Protein AF-F1LFG1-F1 (afdb_monomer)

pLDDT: mean 86.44, std 4.36, range [66.94, 92.88]

Solvent-accessible surface area (backbone atoms only — not comparable to full-atom values): 5254 Å² total; per-residue (Å²): 107,71,66,57,52,48,40,44,73,75,44,57,49,80,81,45,25,49,56,52,40,66,78,71,57,52,76,91,52,36,37,80,43,83,47,68,57,89,60,37,88,77,37,50,47,60,70,57,50,51,50,52,53,51,56,50,49,63,75,39,54,79,49,52,78,65,34,52,72,52,74,46,81,43,79,46,69,67,54,30,43,44,40,31,44,36,36,35,68,48,134

Secondary structure (DSSP, 8-state):
-HHHHHHHHHS-IIIIIHHHHHHH--TTTEEEEEEE-S-GGG---HHHHHHHHHHHHHHTTTGGGT-EEEEEEEEETTEEEEEEEEEEE--

Organism: Ascaris suum (NCBI:txid6253)

Foldseek 3Di:
DVVLVCCCVPHDCPPTSVVVCVVPPDVVFKDKDKDKDPCQQVQAAPVVVVVVVVVVVVVCVVQVVFKDKDKDWDDGGSRIIIIMMIMGTDD

Structure (mmCIF, N/CA/C/O backbone):
data_AF-F1LFG1-F1
#
_entry.id   AF-F1LFG1-F1
#
loop_
_atom_site.group_PDB
_atom_site.id
_atom_site.type_symbol
_atom_site.label_atom_id
_atom_site.label_alt_id
_atom_site.label_comp_id
_atom_site.label_asym_id
_atom_site.label_entity_id
_atom_site.label_seq_id
_atom_site.pdbx_PDB_ins_code
_atom_site.Cartn_x
_atom_site.Cartn_y
_atom_site.Cartn_z
_atom_site.occupancy
_atom_site.B_iso_or_equiv
_atom_site.auth_seq_id
_atom_site.auth_comp_id
_atom_site.auth_asym_id
_atom_site.auth_atom_id
_atom_site.pdbx_PDB_model_num
ATOM 1 N N . MET A 1 1 ? -13.830 3.715 8.142 1.00 75.12 1 MET A N 1
ATOM 2 C CA . MET A 1 1 ? -12.377 3.746 7.846 1.00 75.12 1 MET A CA 1
ATOM 3 C C . MET A 1 1 ? -11.579 4.646 8.795 1.00 75.12 1 MET A C 1
ATOM 5 O O . MET A 1 1 ? -10.482 4.262 9.171 1.00 75.12 1 MET A O 1
ATOM 9 N N . ASP A 1 2 ? -12.078 5.821 9.199 1.00 78.88 2 ASP A N 1
ATOM 10 C CA . ASP A 1 2 ? -11.288 6.774 10.008 1.00 78.88 2 ASP A CA 1
ATOM 11 C C . ASP A 1 2 ? -10.875 6.254 11.395 1.00 78.88 2 ASP A C 1
ATOM 13 O O . ASP A 1 2 ? -9.759 6.523 11.838 1.00 78.88 2 ASP A O 1
ATOM 17 N N . ASN A 1 3 ? -11.725 5.461 12.057 1.00 83.12 3 ASN A N 1
ATOM 18 C CA . ASN A 1 3 ? -11.369 4.829 13.333 1.00 83.12 3 ASN A CA 1
ATOM 19 C C . ASN A 1 3 ? -10.252 3.797 13.156 1.00 83.12 3 ASN A C 1
ATOM 21 O O . ASN A 1 3 ? -9.249 3.866 13.857 1.00 83.12 3 ASN A O 1
ATOM 25 N N . PHE A 1 4 ? -10.372 2.918 12.154 1.00 82.75 4 PHE A N 1
ATOM 26 C CA . PHE A 1 4 ? -9.311 1.970 11.810 1.00 82.75 4 PHE A CA 1
ATOM 27 C C . PHE A 1 4 ? -7.989 2.688 11.506 1.00 82.75 4 PHE A C 1
ATOM 29 O O . PHE A 1 4 ? -6.952 2.286 12.012 1.00 82.75 4 PHE A O 1
ATOM 36 N N . LYS A 1 5 ? -8.015 3.809 10.773 1.00 81.81 5 LYS A N 1
ATOM 37 C CA . LYS A 1 5 ? -6.812 4.616 10.503 1.00 81.81 5 LYS A CA 1
ATOM 38 C C . LYS A 1 5 ? -6.169 5.194 11.759 1.00 81.81 5 LYS A C 1
ATOM 40 O O . LYS A 1 5 ? -4.946 5.239 11.836 1.00 81.81 5 LYS A O 1
ATOM 45 N N . ARG A 1 6 ? -6.972 5.644 12.729 1.00 85.06 6 ARG A N 1
ATOM 46 C CA . ARG A 1 6 ? -6.454 6.112 14.023 1.00 85.06 6 ARG A CA 1
ATOM 47 C C . ARG A 1 6 ? -5.773 4.985 14.787 1.00 85.06 6 ARG A C 1
ATOM 49 O O . ARG A 1 6 ? -4.659 5.186 15.250 1.00 85.06 6 ARG A O 1
ATOM 56 N N . VAL A 1 7 ? -6.413 3.820 14.879 1.00 84.50 7 VAL A N 1
ATOM 57 C CA . VAL A 1 7 ? -5.834 2.651 15.558 1.00 84.50 7 VAL A CA 1
ATOM 58 C C . VAL A 1 7 ? -4.561 2.198 14.837 1.00 84.50 7 VAL A C 1
ATOM 60 O O . VAL A 1 7 ? -3.535 2.019 15.475 1.00 84.50 7 VAL A O 1
ATOM 63 N N . TYR A 1 8 ? -4.582 2.128 13.503 1.00 84.38 8 TYR A N 1
ATOM 64 C CA . TYR A 1 8 ? -3.426 1.758 12.681 1.00 84.38 8 TYR A CA 1
ATOM 65 C C . TYR A 1 8 ? -2.231 2.710 12.843 1.00 84.38 8 TYR A C 1
ATOM 67 O O . TYR A 1 8 ? -1.091 2.271 12.774 1.00 84.38 8 TYR A O 1
ATOM 75 N N . SER A 1 9 ? -2.473 4.012 13.032 1.00 81.94 9 SER A N 1
ATOM 76 C CA . SER A 1 9 ? -1.398 5.006 13.171 1.00 81.94 9 SER A CA 1
ATOM 77 C C . SER A 1 9 ? -0.877 5.163 14.600 1.00 81.94 9 SER A C 1
ATOM 79 O O . SER A 1 9 ? 0.252 5.618 14.7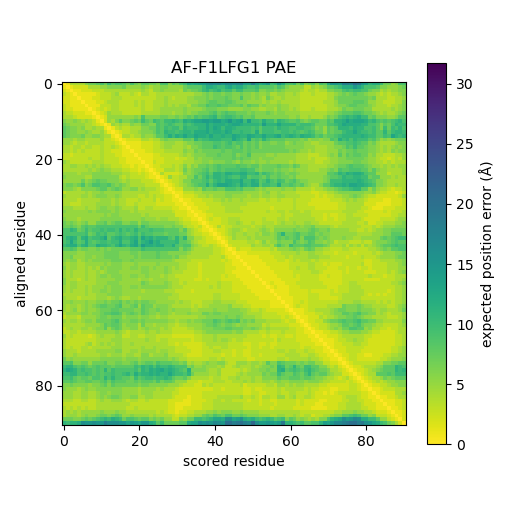67 1.00 81.94 9 SER A O 1
ATOM 81 N N . ASN A 1 10 ? -1.700 4.884 15.613 1.00 84.25 10 ASN A N 1
ATOM 82 C CA . ASN A 1 10 ? -1.378 5.179 17.013 1.00 84.25 10 ASN A CA 1
ATOM 83 C C . ASN A 1 10 ? -1.012 3.934 17.824 1.00 84.25 10 ASN A C 1
ATOM 85 O O . ASN A 1 10 ? -0.391 4.059 18.878 1.00 84.25 10 ASN A O 1
ATOM 89 N N . GLU A 1 11 ? -1.439 2.754 17.381 1.00 86.56 11 GLU A N 1
ATOM 90 C CA . GLU A 1 11 ? -1.276 1.500 18.108 1.00 86.56 11 GLU A CA 1
ATOM 91 C C . GLU A 1 11 ? -0.461 0.487 17.303 1.00 86.56 11 GLU A C 1
ATOM 93 O O . GLU A 1 11 ? -0.176 0.678 16.122 1.00 86.56 11 GLU A O 1
ATOM 98 N N . ASP A 1 12 ? -0.072 -0.604 17.962 1.00 82.56 12 ASP A N 1
ATOM 99 C CA . ASP A 1 12 ? 0.690 -1.671 17.325 1.00 82.56 12 ASP A CA 1
ATOM 100 C C . ASP A 1 12 ? -0.125 -2.345 16.210 1.00 82.56 12 ASP A C 1
ATOM 102 O O . ASP A 1 12 ? -1.231 -2.867 16.416 1.00 82.56 12 ASP A O 1
ATOM 106 N N . THR A 1 13 ? 0.443 -2.323 15.007 1.00 79.00 13 THR A N 1
ATOM 107 C CA . THR A 1 13 ? -0.241 -2.751 13.791 1.00 79.00 13 THR A CA 1
ATOM 108 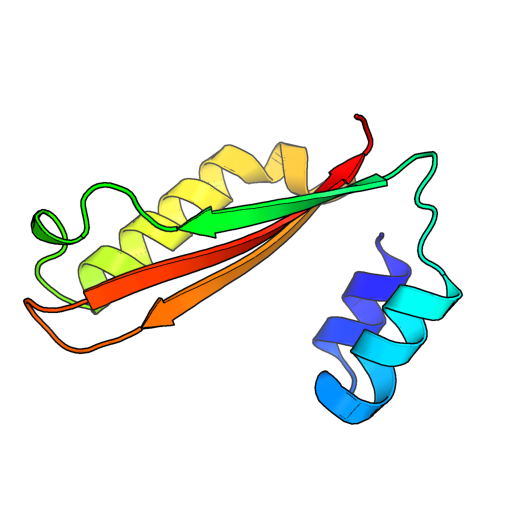C C . THR A 1 13 ? -0.601 -4.232 13.832 1.00 79.00 13 THR A C 1
ATOM 110 O O . THR A 1 13 ? -1.697 -4.613 13.424 1.00 79.00 13 THR A O 1
ATOM 113 N N . ALA A 1 14 ? 0.305 -5.066 14.347 1.00 76.19 14 ALA A N 1
ATOM 114 C CA . ALA A 1 14 ? 0.178 -6.517 14.319 1.00 76.19 14 ALA A CA 1
ATOM 115 C C . ALA A 1 14 ? -0.800 -7.037 15.380 1.00 76.19 14 ALA A C 1
ATOM 117 O O . ALA A 1 14 ? -1.615 -7.914 15.102 1.00 76.19 14 ALA A O 1
ATOM 118 N N . THR A 1 15 ? -0.729 -6.485 16.589 1.00 77.44 15 THR A N 1
ATOM 119 C CA . THR A 1 15 ? -1.457 -7.000 17.755 1.00 77.44 15 THR A CA 1
ATOM 120 C C . THR A 1 15 ? -2.797 -6.321 17.991 1.00 77.44 15 THR A C 1
ATOM 122 O O . THR A 1 15 ? -3.654 -6.907 18.647 1.00 77.44 15 THR A O 1
ATOM 125 N N . LYS A 1 16 ? -3.006 -5.108 17.464 1.00 81.94 16 LYS A N 1
ATOM 126 C CA . LYS A 1 16 ? -4.231 -4.341 17.724 1.00 81.94 16 LYS A CA 1
ATOM 127 C C . LYS A 1 16 ? -4.920 -3.829 16.473 1.00 81.94 16 LYS A C 1
ATOM 129 O O . LYS A 1 16 ? -6.128 -4.011 16.345 1.00 81.94 16 LYS A O 1
ATOM 134 N N . ALA A 1 17 ? -4.187 -3.242 15.527 1.00 83.00 17 ALA A N 1
ATOM 135 C CA . ALA A 1 17 ? -4.826 -2.685 14.336 1.00 83.00 17 ALA A CA 1
ATOM 136 C C . ALA A 1 17 ? -5.431 -3.771 13.434 1.00 83.00 17 ALA A C 1
ATOM 138 O O . ALA A 1 17 ? -6.552 -3.603 12.961 1.00 83.00 17 ALA A O 1
ATOM 139 N N . ILE A 1 18 ? -4.728 -4.890 13.220 1.00 83.75 18 ILE A N 1
ATOM 140 C CA . ILE A 1 18 ? -5.233 -6.004 12.403 1.00 83.75 18 ILE A CA 1
ATOM 141 C C . ILE A 1 18 ? -6.457 -6.684 13.046 1.00 83.75 18 ILE A C 1
ATOM 143 O O . ILE A 1 18 ? -7.455 -6.840 12.344 1.00 83.75 18 ILE A O 1
ATOM 147 N N . PRO A 1 19 ? -6.466 -7.050 14.343 1.00 87.81 19 PRO A N 1
ATOM 148 C CA . PRO A 1 19 ? -7.682 -7.564 14.979 1.00 87.81 19 PRO A CA 1
ATOM 149 C C . PRO A 1 19 ? -8.851 -6.577 14.908 1.00 87.81 19 PRO A C 1
ATOM 151 O O . PRO A 1 19 ? -9.939 -6.947 14.472 1.00 87.81 19 PRO A O 1
ATOM 154 N N . TYR A 1 20 ? -8.602 -5.298 15.212 1.00 85.12 20 TYR A N 1
ATOM 155 C CA . TYR A 1 20 ? -9.617 -4.247 15.113 1.00 85.12 20 TYR A CA 1
ATOM 156 C C . TYR A 1 20 ? -10.172 -4.108 13.689 1.00 85.12 20 TYR A C 1
ATOM 158 O O . TYR A 1 20 ? -11.368 -3.865 13.515 1.00 85.12 20 TYR A O 1
ATOM 166 N N . PHE A 1 21 ? -9.317 -4.263 12.670 1.00 86.38 21 PHE A N 1
ATOM 167 C CA . PHE A 1 21 ? -9.737 -4.283 11.273 1.00 86.38 21 PHE A CA 1
ATOM 168 C C . PHE A 1 21 ? -10.754 -5.389 11.041 1.00 86.38 21 PHE A C 1
ATOM 170 O O . PHE A 1 21 ? -11.861 -5.082 10.626 1.00 86.38 21 PHE A O 1
ATOM 177 N N . TRP A 1 22 ? -10.412 -6.641 11.348 1.00 85.62 22 TRP A N 1
ATOM 178 C CA . TRP A 1 22 ? -11.282 -7.785 11.076 1.00 85.62 22 TRP A CA 1
ATOM 179 C C . TRP A 1 22 ? -12.589 -7.759 11.875 1.00 85.62 22 TRP A C 1
ATOM 181 O O . TRP A 1 22 ? -13.621 -8.146 11.337 1.00 85.62 22 TRP A O 1
ATOM 191 N N . GLU A 1 23 ? -12.578 -7.253 13.110 1.00 88.00 23 GLU A N 1
ATOM 192 C CA . GLU A 1 23 ? -13.791 -7.100 13.930 1.00 88.00 23 GLU A CA 1
ATOM 193 C C . GLU A 1 23 ? -14.762 -6.043 13.384 1.00 88.00 23 GLU A C 1
ATOM 195 O O . GLU A 1 23 ? -15.975 -6.174 13.538 1.00 88.00 23 GLU A O 1
ATOM 200 N N . ASN A 1 24 ? -14.242 -4.989 12.748 1.00 85.06 24 ASN A 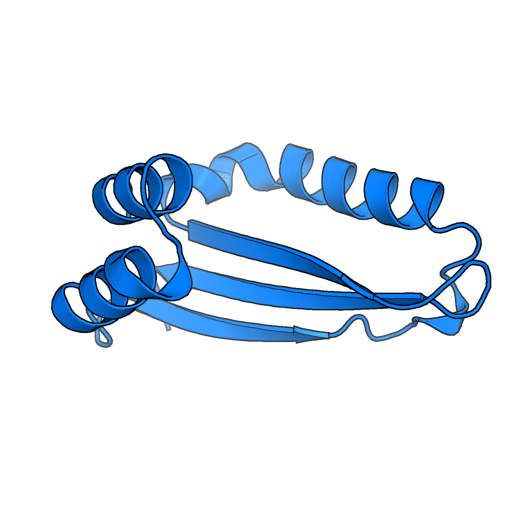N 1
ATOM 201 C CA . ASN A 1 24 ? -15.033 -3.860 12.246 1.00 85.06 24 ASN A CA 1
ATOM 202 C C . ASN A 1 24 ? -15.134 -3.836 10.711 1.00 85.06 24 ASN A C 1
ATOM 204 O O . ASN A 1 24 ? -15.651 -2.869 10.142 1.00 85.06 24 ASN A O 1
ATOM 208 N N . PHE A 1 25 ? -14.597 -4.850 10.029 1.00 84.56 25 PHE A N 1
ATOM 209 C CA . PHE A 1 25 ? -14.593 -4.916 8.576 1.00 84.56 25 PHE A CA 1
ATOM 210 C C . PHE A 1 25 ? -15.971 -5.335 8.077 1.00 84.56 25 PHE A C 1
ATOM 212 O O . PHE A 1 25 ? -16.504 -6.370 8.467 1.00 84.56 25 PHE A O 1
ATOM 219 N N . ASP A 1 26 ? -16.532 -4.527 7.182 1.00 86.06 26 ASP A N 1
ATOM 220 C CA . ASP A 1 26 ? -17.799 -4.814 6.525 1.00 86.06 26 ASP A CA 1
ATOM 221 C C . ASP A 1 26 ? -17.534 -5.316 5.093 1.00 86.06 26 ASP A C 1
ATOM 223 O O . ASP A 1 26 ? -17.350 -4.491 4.186 1.00 86.06 26 ASP A O 1
ATOM 227 N N . PRO A 1 27 ? -17.520 -6.645 4.865 1.00 82.56 27 PRO A N 1
ATOM 228 C CA . PRO A 1 27 ? -17.240 -7.230 3.555 1.00 82.56 27 PRO A CA 1
ATOM 229 C C . PRO A 1 27 ? -18.333 -6.947 2.517 1.00 82.56 27 PRO A C 1
ATOM 231 O O . PRO A 1 27 ? -18.098 -7.134 1.325 1.00 82.56 27 PRO A O 1
ATOM 234 N N . ALA A 1 28 ? -19.526 -6.506 2.932 1.00 83.75 28 ALA A N 1
ATOM 235 C CA . ALA A 1 28 ? -20.593 -6.156 2.000 1.00 83.75 28 ALA A CA 1
ATOM 236 C C . ALA A 1 28 ? -20.379 -4.768 1.381 1.00 83.75 28 ALA A C 1
ATOM 238 O O .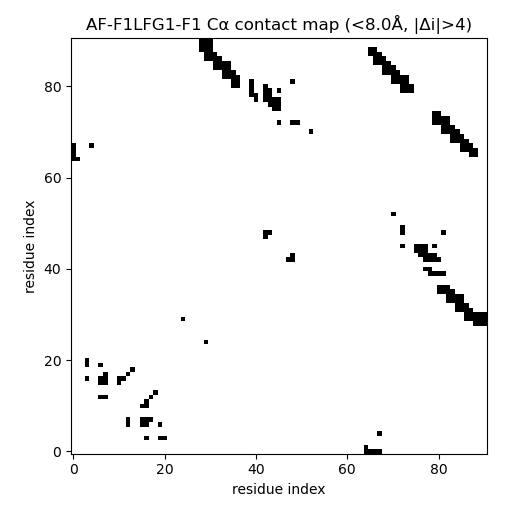 ALA A 1 28 ? -20.814 -4.520 0.262 1.00 83.75 28 ALA A O 1
ATOM 239 N N . ASN A 1 29 ? -19.710 -3.858 2.094 1.00 84.62 29 ASN A N 1
ATOM 240 C CA . ASN A 1 29 ? -19.497 -2.482 1.639 1.00 84.62 29 ASN A CA 1
ATOM 241 C C . ASN A 1 29 ? -18.051 -2.181 1.234 1.00 84.62 29 ASN A C 1
ATOM 243 O O . ASN A 1 29 ? -17.823 -1.202 0.516 1.00 84.62 29 ASN A O 1
ATOM 247 N N . TYR A 1 30 ? -17.080 -2.973 1.686 1.00 86.81 30 TYR A N 1
ATOM 248 C CA . TYR A 1 30 ? -15.660 -2.770 1.416 1.00 86.81 30 TYR A CA 1
ATOM 249 C C . TYR A 1 30 ? -15.038 -3.976 0.715 1.00 86.81 30 TYR A C 1
ATOM 251 O O . TYR A 1 30 ? -15.309 -5.122 1.063 1.00 86.81 30 TYR A O 1
ATOM 259 N N . SER A 1 31 ? -14.146 -3.701 -0.234 1.00 88.44 31 SER A N 1
ATOM 260 C CA . SER A 1 31 ? -13.329 -4.703 -0.920 1.00 88.44 31 SER A CA 1
ATOM 261 C C . SER A 1 31 ? -11.850 -4.529 -0.575 1.00 88.44 31 SER A C 1
ATOM 263 O O . SER A 1 31 ? -11.386 -3.422 -0.280 1.00 88.44 31 SER A O 1
ATOM 265 N N . ILE A 1 32 ? -11.119 -5.645 -0.587 1.00 90.88 32 ILE A N 1
ATOM 266 C CA . ILE A 1 32 ? -9.676 -5.707 -0.339 1.00 90.88 32 ILE A CA 1
ATOM 267 C C . ILE A 1 32 ? -8.996 -6.103 -1.644 1.00 90.88 32 ILE A C 1
ATOM 269 O O . ILE A 1 32 ? -9.367 -7.094 -2.268 1.00 90.88 32 ILE A O 1
ATOM 273 N N . TRP A 1 33 ? -7.980 -5.342 -2.026 1.00 91.38 33 TRP A N 1
ATOM 274 C CA . TRP A 1 33 ? -7.241 -5.511 -3.265 1.00 91.38 33 TRP A CA 1
ATOM 275 C C . TRP A 1 33 ? -5.762 -5.647 -2.964 1.00 91.38 33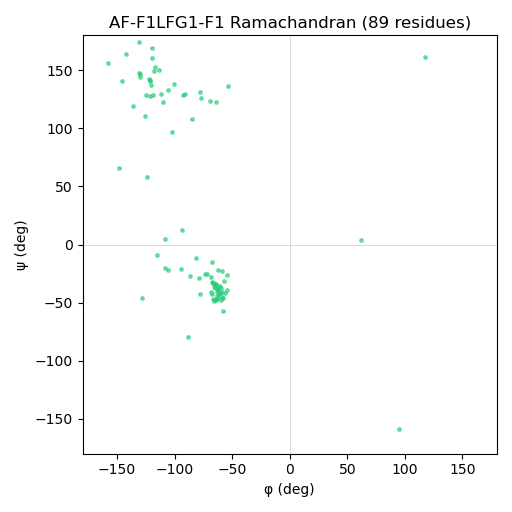 TRP A C 1
ATOM 277 O O . TRP A 1 33 ? -5.168 -4.818 -2.274 1.00 91.38 33 TRP A O 1
ATOM 287 N N . TYR A 1 34 ? -5.163 -6.693 -3.513 1.00 91.75 34 TYR A N 1
ATOM 288 C CA . TYR A 1 34 ? -3.721 -6.842 -3.546 1.00 91.75 34 TYR A CA 1
ATOM 289 C C . TYR A 1 34 ? -3.197 -6.257 -4.856 1.00 91.75 34 TYR A C 1
ATOM 291 O O . TYR A 1 34 ? -3.706 -6.574 -5.931 1.00 91.75 34 TYR A O 1
ATOM 299 N N . ALA A 1 35 ? -2.203 -5.382 -4.756 1.00 90.38 35 ALA A N 1
ATOM 300 C CA . ALA A 1 35 ? -1.545 -4.772 -5.895 1.00 90.38 35 ALA A CA 1
ATOM 301 C C . ALA A 1 35 ? -0.053 -5.088 -5.850 1.00 90.38 35 ALA A C 1
ATOM 303 O O . ALA A 1 35 ? 0.621 -4.817 -4.856 1.00 90.38 35 ALA A O 1
ATOM 304 N N . GLU A 1 36 ? 0.458 -5.602 -6.958 1.00 91.25 36 GLU A N 1
ATOM 305 C CA . GLU A 1 36 ? 1.881 -5.764 -7.208 1.00 91.25 36 GLU A CA 1
ATOM 306 C C . GLU A 1 36 ? 2.243 -4.969 -8.459 1.00 91.25 36 GLU A C 1
ATOM 308 O O . GLU A 1 36 ? 1.480 -4.916 -9.431 1.00 91.25 36 GLU A O 1
ATOM 313 N N . TYR A 1 37 ? 3.373 -4.273 -8.410 1.00 89.81 37 TYR A N 1
ATOM 314 C CA . TYR A 1 37 ? 3.806 -3.445 -9.518 1.00 89.81 37 TYR A CA 1
ATOM 315 C C . TYR A 1 37 ? 4.219 -4.321 -10.689 1.00 89.81 37 TYR A C 1
ATOM 317 O O . TYR A 1 37 ? 5.076 -5.188 -10.567 1.00 89.81 37 TYR A O 1
ATOM 325 N N . LYS A 1 38 ? 3.576 -4.087 -11.831 1.00 87.12 38 LYS A N 1
ATOM 326 C CA . LYS A 1 38 ? 3.687 -4.959 -12.998 1.00 87.12 38 LYS A CA 1
ATOM 327 C C . LYS A 1 38 ? 5.040 -4.865 -13.712 1.00 87.12 38 LYS A C 1
ATOM 329 O O . LYS A 1 38 ? 5.408 -5.822 -14.379 1.00 87.12 38 LYS A O 1
ATOM 334 N N . TYR A 1 39 ? 5.738 -3.736 -13.581 1.00 88.50 39 TYR A N 1
ATOM 335 C CA . TYR A 1 39 ? 6.973 -3.442 -14.318 1.00 88.50 39 TYR A CA 1
ATOM 336 C C . TYR A 1 39 ? 8.138 -3.117 -13.368 1.00 88.50 39 TYR A C 1
ATOM 338 O O . TYR A 1 39 ? 8.671 -2.006 -13.399 1.00 88.50 39 TYR A O 1
ATOM 346 N N . PRO A 1 40 ? 8.514 -4.029 -12.451 1.00 83.75 40 PRO A N 1
ATOM 347 C CA . PRO A 1 40 ? 9.594 -3.777 -11.496 1.00 83.75 40 PRO A CA 1
ATOM 348 C C . PRO A 1 40 ? 10.939 -3.476 -12.179 1.00 83.75 40 PRO A C 1
ATOM 350 O O . PRO A 1 40 ? 11.775 -2.798 -11.594 1.00 83.75 40 PRO A O 1
ATOM 353 N N . GLU A 1 41 ? 11.131 -3.900 -13.429 1.00 84.00 41 GLU A N 1
ATOM 354 C CA . GLU A 1 41 ? 12.300 -3.592 -14.257 1.00 84.00 41 GLU A CA 1
ATOM 355 C C . GLU A 1 41 ? 12.486 -2.095 -14.557 1.00 84.00 41 GLU A C 1
ATOM 357 O O . GLU A 1 41 ? 13.600 -1.663 -14.848 1.00 84.00 41 GLU A O 1
ATOM 362 N N . GLU A 1 42 ? 11.425 -1.287 -14.466 1.00 84.56 42 GLU A N 1
ATOM 363 C CA . GLU A 1 42 ? 11.500 0.170 -14.635 1.00 84.56 42 GLU A CA 1
ATOM 364 C C . GLU A 1 42 ? 11.967 0.883 -13.350 1.00 84.56 42 GLU A C 1
ATOM 366 O O . GLU A 1 42 ? 12.296 2.074 -13.371 1.00 84.56 42 GLU A O 1
ATOM 371 N N . LEU A 1 43 ? 12.007 0.171 -12.216 1.00 84.19 43 LEU A N 1
ATOM 372 C CA . LEU A 1 43 ? 12.386 0.720 -10.919 1.00 84.19 43 LEU A CA 1
ATOM 373 C C . LEU A 1 43 ? 13.910 0.703 -10.753 1.00 84.19 43 LEU A C 1
ATOM 375 O O . LEU A 1 43 ? 14.529 -0.336 -10.534 1.00 84.19 43 LEU A O 1
ATOM 379 N N . THR A 1 44 ? 14.517 1.886 -10.814 1.00 86.19 44 THR A N 1
ATOM 380 C CA . THR A 1 44 ? 15.971 2.056 -10.711 1.00 86.19 44 THR A CA 1
ATOM 381 C C . THR A 1 44 ? 16.423 2.218 -9.263 1.00 86.19 44 THR A C 1
ATOM 383 O O . THR A 1 44 ? 16.892 1.274 -8.640 1.00 86.19 44 THR A O 1
ATOM 386 N N . LEU A 1 45 ? 16.288 3.409 -8.689 1.00 88.00 45 LEU A N 1
ATOM 387 C CA . LEU A 1 45 ? 16.765 3.710 -7.341 1.00 88.00 45 LEU A CA 1
ATOM 388 C C . LEU A 1 45 ? 15.607 3.663 -6.351 1.00 88.00 45 LEU A C 1
ATOM 390 O O . LEU A 1 45 ? 14.533 4.210 -6.608 1.00 88.00 45 LEU A O 1
ATOM 394 N N . THR A 1 46 ? 15.840 3.072 -5.181 1.00 86.00 46 THR A N 1
ATOM 395 C CA . THR A 1 46 ? 14.812 2.901 -4.143 1.00 86.00 46 THR A CA 1
ATOM 396 C C . THR A 1 46 ? 14.146 4.222 -3.746 1.00 86.00 46 THR A C 1
ATOM 398 O O . THR A 1 46 ? 12.924 4.290 -3.612 1.00 86.00 46 THR A O 1
ATOM 401 N N . PHE A 1 47 ? 14.908 5.318 -3.652 1.00 85.06 47 PHE A N 1
ATOM 402 C CA . PHE A 1 47 ? 14.341 6.639 -3.359 1.00 85.06 47 PHE A CA 1
ATOM 403 C C . PHE A 1 47 ? 13.441 7.177 -4.486 1.00 85.06 47 PHE A C 1
ATOM 405 O O . PHE A 1 47 ? 12.458 7.865 -4.207 1.00 85.06 47 PHE A O 1
ATOM 412 N N . MET A 1 48 ? 13.738 6.865 -5.754 1.00 87.88 48 MET A N 1
ATOM 413 C CA . MET A 1 48 ? 12.894 7.258 -6.889 1.00 87.88 48 MET A CA 1
ATOM 414 C C . MET A 1 48 ? 11.571 6.495 -6.853 1.00 87.88 48 MET A C 1
ATOM 416 O O . MET A 1 48 ? 10.514 7.096 -7.043 1.00 87.88 48 MET A O 1
ATOM 420 N N . SER A 1 49 ? 11.622 5.206 -6.519 1.00 89.00 49 SER A N 1
ATOM 421 C CA . SER A 1 49 ? 10.439 4.369 -6.312 1.00 89.00 49 SER A CA 1
ATOM 422 C C . SER A 1 49 ? 9.574 4.891 -5.155 1.00 89.00 49 SER A C 1
ATOM 424 O O . SER A 1 49 ? 8.358 5.021 -5.302 1.00 89.00 49 SER A O 1
ATOM 426 N N . CYS A 1 50 ? 10.185 5.305 -4.037 1.00 88.88 50 CYS A N 1
ATOM 427 C CA . CYS A 1 50 ? 9.476 5.968 -2.935 1.00 88.88 50 CYS A CA 1
ATOM 428 C C . CYS A 1 50 ? 8.808 7.285 -3.372 1.00 88.88 50 CYS A C 1
ATOM 430 O O . CYS A 1 50 ? 7.655 7.543 -3.017 1.00 88.88 50 CYS A O 1
ATOM 432 N N . ASN A 1 51 ? 9.490 8.103 -4.181 1.00 91.06 51 ASN A N 1
ATOM 433 C CA . ASN A 1 51 ? 8.925 9.343 -4.720 1.00 91.06 51 ASN A CA 1
ATOM 434 C C . ASN A 1 51 ? 7.744 9.077 -5.664 1.00 91.06 51 ASN A C 1
ATOM 436 O O . ASN A 1 51 ? 6.755 9.811 -5.639 1.00 91.06 51 ASN A O 1
ATOM 440 N N . LEU A 1 52 ? 7.819 8.015 -6.470 1.00 90.06 52 LEU A N 1
ATOM 441 C CA . LEU A 1 52 ? 6.741 7.594 -7.363 1.00 90.06 52 LEU A CA 1
ATOM 442 C C . LEU A 1 52 ? 5.485 7.201 -6.573 1.00 90.06 52 LEU A C 1
ATOM 444 O O . LEU A 1 52 ? 4.390 7.679 -6.891 1.00 90.06 52 LEU A O 1
ATOM 448 N N . ILE A 1 53 ? 5.649 6.409 -5.507 1.00 90.69 53 ILE A N 1
ATOM 449 C CA . ILE A 1 53 ? 4.565 6.053 -4.576 1.00 90.69 53 ILE A CA 1
ATOM 450 C C . ILE A 1 53 ? 3.975 7.319 -3.936 1.00 90.69 53 ILE A C 1
ATOM 452 O O . ILE A 1 53 ? 2.758 7.516 -3.944 1.00 90.69 53 ILE A O 1
ATOM 456 N N . GLY A 1 54 ? 4.825 8.223 -3.438 1.00 91.06 54 GLY A N 1
ATOM 457 C CA . GLY A 1 54 ? 4.388 9.490 -2.844 1.00 91.06 54 GLY A CA 1
ATOM 458 C C . GLY A 1 54 ? 3.579 10.358 -3.816 1.00 91.06 54 GLY A C 1
ATOM 459 O O . GLY A 1 54 ? 2.502 10.849 -3.470 1.00 91.06 54 GLY A O 1
ATOM 460 N N . GLY A 1 55 ? 4.042 10.490 -5.061 1.00 92.31 55 GLY A N 1
ATOM 461 C CA . GLY A 1 55 ? 3.333 11.225 -6.110 1.00 92.31 55 GLY A CA 1
ATOM 462 C C . GLY A 1 55 ? 1.988 10.592 -6.485 1.00 92.31 55 GLY A C 1
ATOM 463 O O . GLY A 1 55 ? 1.028 11.307 -6.781 1.00 92.31 55 GLY A O 1
ATOM 464 N N . MET A 1 56 ? 1.876 9.261 -6.437 1.00 91.06 56 MET A N 1
ATOM 465 C CA . MET A 1 56 ? 0.596 8.567 -6.602 1.00 91.06 56 MET A CA 1
ATOM 466 C C . MET A 1 56 ? -0.375 8.915 -5.469 1.00 91.06 56 MET A C 1
ATOM 468 O O . MET A 1 56 ? -1.520 9.273 -5.749 1.00 91.06 56 MET A O 1
ATOM 472 N N . PHE A 1 57 ? 0.070 8.879 -4.210 1.00 89.94 57 PHE A N 1
ATOM 473 C CA . PHE A 1 57 ? -0.791 9.216 -3.074 1.00 89.94 57 PHE A CA 1
ATOM 474 C C . PHE A 1 57 ? -1.292 10.659 -3.106 1.00 89.94 57 PHE A C 1
ATOM 476 O O . PHE A 1 57 ? -2.471 10.884 -2.850 1.00 89.94 57 PHE A O 1
ATOM 483 N N . GLN A 1 58 ? -0.460 11.618 -3.520 1.00 90.12 58 GLN A N 1
ATOM 484 C CA . GLN A 1 58 ? -0.894 13.010 -3.692 1.00 90.12 58 GLN A CA 1
ATOM 485 C C . GLN A 1 58 ? -2.043 13.144 -4.702 1.00 90.12 58 GLN A C 1
ATOM 487 O O . GLN A 1 58 ? -3.006 13.873 -4.466 1.00 90.12 58 GLN A O 1
ATOM 492 N N . ARG A 1 59 ? -1.991 12.403 -5.818 1.00 91.00 59 ARG A N 1
ATOM 493 C CA . ARG A 1 59 ? -3.079 12.389 -6.814 1.00 91.00 59 ARG A CA 1
ATOM 494 C C . ARG A 1 59 ? -4.348 11.716 -6.286 1.00 91.00 59 ARG A C 1
ATOM 496 O O . ARG A 1 59 ? -5.450 12.068 -6.703 1.00 91.00 59 ARG A O 1
ATOM 503 N N . LEU A 1 60 ? -4.198 10.778 -5.354 1.00 88.50 60 LEU A N 1
ATOM 504 C CA . LEU A 1 60 ? -5.287 10.034 -4.722 1.00 88.50 60 LEU A CA 1
ATOM 505 C C . LEU A 1 60 ? -5.772 10.655 -3.401 1.00 88.50 60 LEU A C 1
ATOM 507 O O . LEU A 1 60 ? -6.575 10.037 -2.704 1.00 88.50 60 LEU A O 1
ATOM 511 N N . GLU A 1 61 ? -5.379 11.888 -3.062 1.00 87.38 61 GLU A N 1
ATOM 512 C CA . GLU A 1 61 ? -5.757 12.524 -1.786 1.00 87.38 61 GLU A CA 1
ATOM 513 C C . GLU A 1 61 ? -7.286 12.605 -1.602 1.00 87.38 61 GLU A C 1
ATOM 515 O O . GLU A 1 61 ? -7.801 12.446 -0.498 1.00 87.38 61 GLU A O 1
ATOM 520 N N . LYS A 1 62 ? -8.054 12.748 -2.693 1.00 86.94 62 LYS A N 1
ATOM 521 C CA . LYS A 1 62 ? -9.531 12.712 -2.649 1.00 86.94 62 LYS A CA 1
ATOM 522 C C . LYS A 1 62 ? -10.085 11.333 -2.263 1.00 86.94 62 LYS A C 1
ATOM 524 O O . LYS A 1 62 ? -11.115 11.248 -1.596 1.00 86.94 62 LYS A O 1
ATOM 529 N N . LEU A 1 63 ? -9.403 10.258 -2.662 1.00 85.06 63 LEU A N 1
ATOM 530 C CA . LEU A 1 63 ? -9.793 8.873 -2.384 1.00 85.06 63 LEU A CA 1
ATOM 531 C C . LEU A 1 63 ? -9.543 8.501 -0.913 1.00 85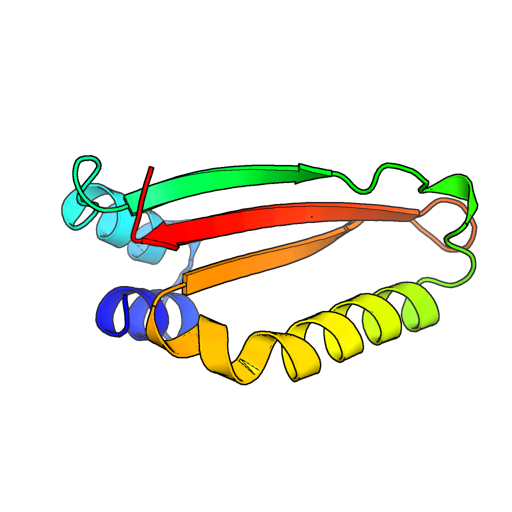.06 63 LEU A C 1
ATOM 533 O O . LEU A 1 63 ? -10.257 7.672 -0.345 1.00 85.06 63 LEU A O 1
ATOM 537 N N . LYS A 1 64 ? -8.600 9.187 -0.257 1.00 82.25 64 LYS A N 1
ATOM 538 C CA . LYS A 1 64 ? -8.232 8.983 1.149 1.00 82.25 64 LYS A CA 1
ATOM 539 C C . LYS A 1 64 ? -9.409 9.070 2.114 1.00 82.25 64 LYS A C 1
ATOM 541 O O . LYS A 1 64 ? -9.337 8.444 3.157 1.00 82.25 64 LYS A O 1
ATOM 546 N N . LYS A 1 65 ? -10.502 9.783 1.826 1.00 83.19 65 LYS A N 1
ATOM 547 C CA . LYS A 1 65 ? -11.652 9.826 2.753 1.00 83.19 65 LYS A CA 1
ATOM 548 C C . LYS A 1 65 ? -12.346 8.463 2.893 1.00 83.19 65 LYS A C 1
ATOM 550 O O . LYS A 1 65 ? -12.764 8.094 3.984 1.00 83.19 65 LYS A O 1
ATOM 555 N N . ASN A 1 66 ? -12.422 7.699 1.804 1.00 84.50 66 ASN A N 1
ATOM 556 C CA . ASN A 1 66 ? -13.197 6.455 1.745 1.00 84.50 66 ASN A CA 1
ATOM 557 C C . ASN A 1 66 ? -12.344 5.198 1.540 1.00 84.50 66 ASN A C 1
ATOM 559 O O . ASN A 1 66 ? -12.870 4.094 1.659 1.00 84.50 66 ASN A O 1
ATOM 563 N N . ALA A 1 67 ? -11.051 5.357 1.263 1.00 87.75 67 ALA A N 1
ATOM 564 C CA . ALA A 1 67 ? -10.119 4.259 1.069 1.00 87.75 67 ALA A CA 1
ATOM 565 C C . ALA A 1 67 ? -8.969 4.294 2.077 1.00 87.75 67 ALA A C 1
ATOM 567 O O . ALA A 1 67 ? -8.660 5.322 2.689 1.00 87.75 67 ALA A O 1
ATOM 568 N N . PHE A 1 68 ? -8.325 3.151 2.228 1.00 88.88 68 PHE A N 1
ATOM 569 C CA . PHE A 1 68 ? -7.077 2.949 2.934 1.00 88.88 68 PHE A CA 1
ATOM 570 C C . PHE A 1 68 ? -6.136 2.168 2.020 1.00 88.88 68 PHE A C 1
ATOM 572 O O . PHE A 1 68 ? -6.577 1.313 1.259 1.00 88.88 68 PHE A O 1
ATOM 579 N N . ALA A 1 69 ? -4.850 2.473 2.084 1.00 90.75 69 ALA A N 1
ATOM 580 C CA . ALA A 1 69 ? -3.840 1.756 1.334 1.00 90.75 69 ALA A CA 1
ATOM 581 C C . ALA A 1 69 ? -2.562 1.689 2.159 1.00 90.75 69 ALA A C 1
ATOM 583 O O . ALA A 1 69 ? -2.198 2.666 2.815 1.00 90.75 69 ALA A O 1
ATOM 584 N N . SER A 1 70 ? -1.893 0.546 2.098 1.00 90.44 70 SER A N 1
ATOM 585 C CA . SER A 1 70 ? -0.557 0.342 2.639 1.00 90.44 70 SER A CA 1
ATOM 586 C C . SER A 1 70 ? 0.304 -0.195 1.508 1.00 90.44 70 SER A C 1
ATOM 588 O O . SER A 1 70 ? 0.063 -1.298 1.023 1.00 90.44 70 SER A O 1
ATOM 590 N N . VAL A 1 71 ? 1.243 0.621 1.033 1.00 91.56 71 VAL A N 1
ATOM 591 C CA . VAL A 1 71 ? 2.134 0.295 -0.086 1.00 91.56 71 VAL A CA 1
ATOM 592 C C . VAL A 1 71 ? 3.561 0.322 0.433 1.00 91.56 71 VAL A C 1
ATOM 594 O O . VAL A 1 71 ? 3.978 1.300 1.055 1.00 91.56 71 VAL A O 1
ATOM 597 N N . CYS A 1 72 ? 4.300 -0.744 0.165 1.00 89.62 72 CYS A N 1
ATOM 598 C CA . CYS A 1 72 ? 5.674 -0.924 0.593 1.00 89.62 72 CYS A CA 1
ATOM 599 C C . CYS A 1 72 ? 6.571 -1.152 -0.622 1.00 89.62 72 CYS A C 1
ATOM 601 O O . CYS A 1 72 ? 6.197 -1.823 -1.586 1.00 89.62 72 CYS A O 1
ATOM 603 N N . LEU A 1 73 ? 7.770 -0.581 -0.552 1.00 90.94 73 LEU A N 1
ATOM 604 C CA . LEU A 1 73 ? 8.860 -0.899 -1.457 1.00 90.94 73 LEU A CA 1
ATOM 605 C C . LEU A 1 73 ? 9.678 -2.031 -0.834 1.00 90.94 73 LEU A C 1
ATOM 607 O O . LEU A 1 73 ? 10.085 -1.935 0.324 1.00 90.94 73 LEU A O 1
ATOM 611 N N . PHE A 1 74 ? 9.931 -3.074 -1.608 1.00 88.50 74 PHE A N 1
ATOM 612 C CA . PHE A 1 74 ? 10.760 -4.209 -1.231 1.00 88.50 74 PHE A CA 1
ATOM 613 C C . PHE A 1 74 ? 11.979 -4.293 -2.149 1.00 88.50 74 PHE A C 1
ATOM 615 O O . PHE A 1 74 ? 11.922 -3.878 -3.306 1.00 88.50 74 PHE A O 1
ATOM 622 N N . GLY A 1 75 ? 13.072 -4.865 -1.646 1.00 88.69 75 GLY A N 1
ATOM 623 C CA . GLY A 1 75 ? 14.302 -5.076 -2.412 1.00 88.69 75 GLY A CA 1
ATOM 624 C C . GLY A 1 75 ? 15.341 -3.966 -2.241 1.00 88.69 75 GLY A C 1
ATOM 625 O O . GLY A 1 75 ? 15.353 -3.253 -1.237 1.00 88.69 75 GLY A O 1
ATOM 626 N N . THR A 1 76 ? 16.247 -3.870 -3.211 1.00 84.25 76 THR A N 1
ATOM 627 C CA . THR A 1 76 ? 17.410 -2.968 -3.206 1.00 84.25 76 THR A CA 1
ATOM 628 C C . THR A 1 76 ? 17.494 -2.190 -4.517 1.00 84.25 76 THR A C 1
ATOM 630 O O . THR A 1 76 ? 16.730 -2.444 -5.447 1.00 84.25 76 THR A O 1
ATOM 633 N N . ASP A 1 77 ? 18.424 -1.241 -4.622 1.00 84.12 77 ASP A N 1
ATOM 634 C CA . ASP A 1 77 ? 18.622 -0.479 -5.859 1.00 84.12 77 ASP A CA 1
ATOM 635 C C . ASP A 1 77 ? 18.840 -1.411 -7.069 1.00 84.12 77 ASP A C 1
ATOM 637 O O . ASP A 1 77 ? 19.564 -2.404 -6.987 1.00 84.12 77 ASP A O 1
ATOM 641 N N . ASN A 1 78 ? 18.192 -1.082 -8.186 1.00 82.44 78 ASN A N 1
ATOM 642 C CA . ASN A 1 78 ? 18.103 -1.826 -9.450 1.00 82.44 78 ASN A CA 1
ATOM 643 C C . ASN A 1 78 ? 17.438 -3.212 -9.366 1.00 82.44 78 ASN A C 1
ATOM 645 O O . ASN A 1 78 ? 17.394 -3.929 -10.363 1.00 82.44 78 ASN A O 1
ATOM 649 N N . ASN A 1 79 ? 16.923 -3.602 -8.200 1.00 84.56 79 ASN A N 1
ATOM 650 C CA . ASN A 1 79 ? 16.135 -4.816 -8.009 1.00 84.56 79 ASN A CA 1
ATOM 651 C C . ASN A 1 79 ? 15.110 -4.585 -6.891 1.00 84.56 79 ASN A C 1
ATOM 653 O O . ASN A 1 79 ? 15.210 -5.144 -5.793 1.00 84.56 79 ASN A O 1
ATOM 657 N N . SER A 1 80 ? 14.167 -3.681 -7.160 1.00 86.88 80 SER A N 1
ATOM 658 C CA . SER A 1 80 ? 13.105 -3.320 -6.224 1.00 86.88 80 SER A CA 1
ATOM 659 C C . SER A 1 80 ? 11.735 -3.666 -6.794 1.00 86.88 80 SER A C 1
ATOM 661 O O . SER A 1 80 ? 11.533 -3.643 -8.003 1.00 86.88 80 SER A O 1
ATOM 663 N N . THR A 1 81 ? 10.789 -3.995 -5.920 1.00 89.88 81 THR A N 1
ATOM 664 C CA . THR A 1 81 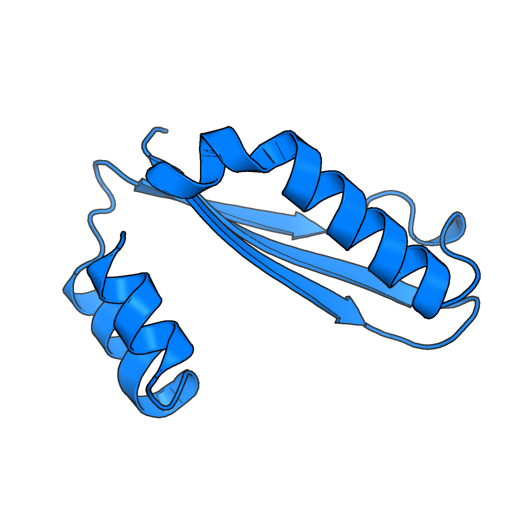? 9.387 -4.230 -6.272 1.00 89.88 81 THR A CA 1
ATOM 665 C C . THR A 1 81 ? 8.486 -3.437 -5.340 1.00 89.88 81 THR A C 1
ATOM 667 O O . THR A 1 81 ? 8.820 -3.203 -4.178 1.00 89.88 81 THR A O 1
ATOM 670 N N . ILE A 1 82 ? 7.343 -2.996 -5.850 1.00 92.19 82 ILE A N 1
ATOM 671 C CA . ILE A 1 82 ? 6.343 -2.284 -5.062 1.00 92.19 82 ILE A CA 1
ATOM 672 C C . ILE A 1 82 ? 5.152 -3.215 -4.905 1.00 92.19 82 ILE A C 1
ATOM 674 O O . ILE A 1 82 ? 4.549 -3.633 -5.894 1.00 92.19 82 ILE A O 1
ATOM 678 N N . SER A 1 83 ? 4.779 -3.491 -3.662 1.00 92.88 83 SER A N 1
ATOM 679 C CA . SER A 1 83 ? 3.573 -4.258 -3.360 1.00 92.88 83 SER A CA 1
ATOM 680 C C . SER A 1 83 ? 2.747 -3.509 -2.330 1.00 92.88 83 SER A C 1
ATOM 682 O O . SER A 1 83 ? 3.275 -2.821 -1.456 1.00 92.88 83 SER A O 1
ATOM 684 N N . GLY A 1 84 ? 1.431 -3.628 -2.419 1.00 92.62 84 GLY A N 1
ATOM 685 C CA . GLY A 1 84 ? 0.548 -2.954 -1.489 1.00 92.62 84 GLY A CA 1
ATOM 686 C C . GLY A 1 84 ? -0.824 -3.582 -1.392 1.00 92.62 84 GLY A C 1
ATOM 687 O O . GLY A 1 84 ? -1.305 -4.247 -2.306 1.00 92.62 84 GLY A O 1
ATOM 688 N N . ILE A 1 85 ? -1.458 -3.334 -0.256 1.00 92.12 85 ILE A N 1
ATOM 689 C CA . ILE A 1 85 ? -2.842 -3.700 0.006 1.00 92.12 85 ILE A CA 1
ATOM 690 C C . ILE A 1 85 ? -3.672 -2.429 -0.045 1.00 92.12 85 ILE A C 1
ATOM 692 O O . ILE A 1 85 ? -3.328 -1.417 0.571 1.00 92.12 85 ILE A O 1
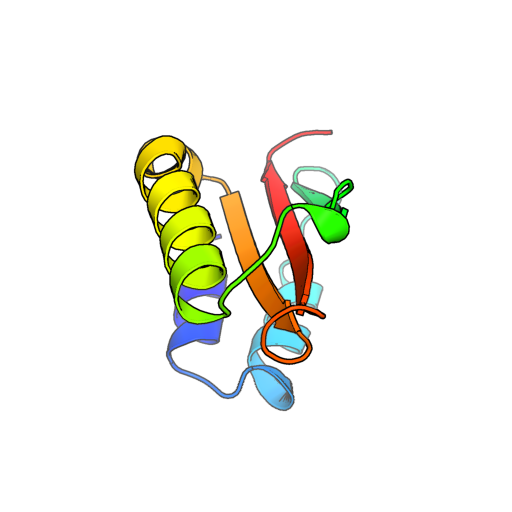ATOM 696 N N . TRP A 1 86 ? -4.785 -2.500 -0.755 1.00 91.12 86 TRP A N 1
ATOM 697 C CA . TRP A 1 86 ? -5.742 -1.422 -0.902 1.00 91.12 86 TRP A CA 1
ATOM 69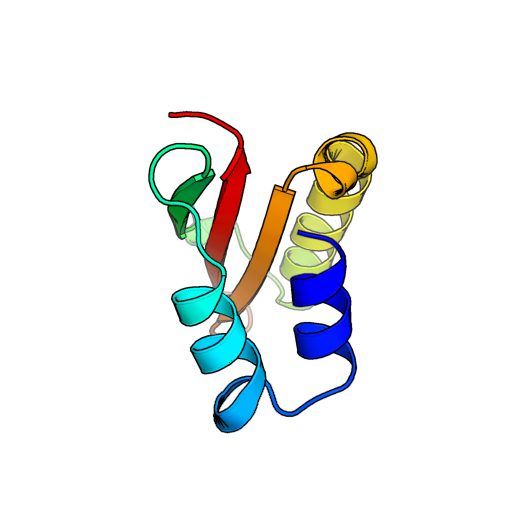8 C C . TRP A 1 86 ? -7.103 -1.871 -0.403 1.00 91.12 86 TRP A C 1
ATOM 700 O O . TRP A 1 86 ? -7.511 -3.011 -0.590 1.00 91.12 86 TRP A O 1
ATOM 710 N N . ILE A 1 87 ? -7.805 -0.963 0.256 1.00 90.38 87 ILE A N 1
ATOM 711 C CA . ILE A 1 87 ? -9.125 -1.206 0.816 1.00 90.38 87 ILE A CA 1
ATOM 712 C C . ILE A 1 87 ? -9.975 0.008 0.479 1.00 90.38 87 ILE A C 1
ATOM 714 O O . ILE A 1 87 ? -9.664 1.122 0.902 1.00 90.38 87 ILE A O 1
ATOM 718 N N . TRP A 1 88 ? -11.057 -0.172 -0.264 1.00 89.56 88 TRP A N 1
ATOM 719 C CA . TRP A 1 88 ? -11.970 0.920 -0.592 1.00 89.56 88 TRP A CA 1
ATOM 720 C C . TRP A 1 88 ? -13.416 0.455 -0.577 1.00 89.56 88 TRP A C 1
ATOM 722 O O . TRP A 1 88 ? -13.716 -0.736 -0.537 1.00 89.56 88 TRP A O 1
ATOM 732 N N . ARG A 1 89 ? -14.325 1.429 -0.535 1.00 86.25 89 ARG A N 1
ATOM 733 C CA . ARG A 1 89 ? -15.760 1.169 -0.533 1.00 86.25 89 ARG A CA 1
ATOM 734 C C . ARG A 1 89 ? -16.232 0.835 -1.950 1.00 86.25 89 ARG A C 1
ATOM 736 O O . ARG A 1 89 ? -15.947 1.605 -2.865 1.00 86.25 89 ARG A O 1
ATOM 743 N N . GLY A 1 90 ? -16.984 -0.250 -2.098 1.00 82.06 90 GLY A N 1
ATOM 744 C CA . GLY A 1 90 ? -17.489 -0.751 -3.380 1.00 82.06 90 GLY A CA 1
ATOM 745 C C . GLY A 1 90 ? -16.950 -2.137 -3.734 1.00 82.06 90 GLY A C 1
ATOM 746 O O . GLY A 1 90 ? -15.956 -2.581 -3.157 1.00 82.06 90 GLY A O 1
ATOM 747 N N . HIS A 1 91 ? -17.640 -2.803 -4.660 1.00 66.94 91 HIS A N 1
ATOM 748 C CA . HIS A 1 91 ? -17.264 -4.101 -5.226 1.00 66.94 91 HIS A CA 1
ATOM 749 C C . HIS A 1 91 ? -16.315 -3.938 -6.410 1.00 66.94 91 HIS A C 1
ATOM 751 O O . HIS A 1 91 ? -16.513 -2.974 -7.186 1.00 66.94 91 HIS A O 1
#

Radius of gyration: 14.63 Å; Cα contacts (8 Å, |Δi|>4): 120; chains: 1; bounding box: 39×21×33 Å

Sequence (91 aa):
MDNFKRVYSNEDTATKAIPYFWENFDPANYSIWYAEYKYPEELTLTFMSCNLIGGMFQRLEKLKKNAFASVCLFGTDNNSTISGIWIWRGH

InterPro domains:
  IPR001662 Elongation factor 1B gamma, C-terminal [PF00647] (1-91)
  IPR001662 Elongation factor 1B gamma, C-terminal [PS50040] (1-91)
  IPR001662 Elongation factor 1B gamma, C-terminal [SM01183] (1-91)
  IPR036433 Elongation factor EF1B gamma, C-terminal domain superfamily [G3DSA:3.30.70.1010] (1-91)
  IPR036433 Elongation factor EF1B gamma, C-terminal domain superfamily [SSF89942] (1-91)

Mean predicted aligned error: 5.08 Å

Nearest PDB structures (foldseek):
  1pbu-assembly1_A  TM=9.540E-01  e=1.731E-11  Homo sapiens
  6wi5-assembly2_B  TM=5.917E-01  e=1.306E+00  synthetic construct
  8c9t-assembly2_B  TM=5.040E-01  e=5.102E+00  Streptomyces avermitilis MA-4680 = NBRC 14893
  1yz7-assembly1_A  TM=2.890E-01  e=2.195E+00  Pyrococcus abyssi
  1yz6-assembly1_A  TM=4.391E-01  e=7.531E+00  Pyrococcus abyssi